Protein AF-A0A9W6ZQ85-F1 (afdb_monomer_lite)

Foldseek 3Di:
DDPPDPPPDDVQVVCVVVVNPDLVSVVVCVVVVPVVDDDDPVVVVCSVCVVVLPDWDFPVVLVVVQVVVQVVVCVVVVQKDKDWDDVVVVPDRTGRDTDIDIDGPDDDD

Sequence (109 aa):
MTILTRDLLDRSIVFVNMGFNTVDKIRQAVDRRDPNIALTAQQEIGLQLYDDLLTPCPRSEITSIADRVRKTVQRIYPSTVLDIMGSYRRGAVSGHDVGEALRGRSGEQ

InterPro domains:
  IPR022312 DNA polymerase family X [PTHR11276] (15-98)
  IPR028207 DNA polymerase beta, palm domain [PF14792] (58-98)
  IPR043519 Nucleotidyltran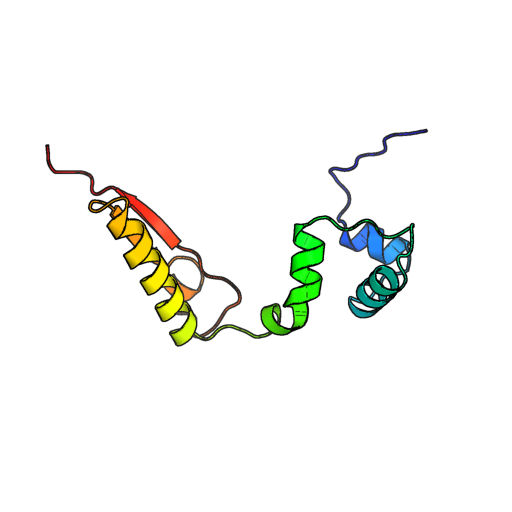sferase superfamily [G3DSA:3.30.460.10] (56-102)
  IPR043519 Nucleotidyltransferase superfamily [SSF81301] (57-98)

Secondary structure (DSSP, 8-state):
-----TTSS-HHHHHHHTT--SHHHHHHHHHTT-TT----HHHHHHHHTHHHHHSPEEHHHHHHHHHHHHHHHHHH-TTEEEEE-HHHHTT-SEES---EEEEE-----

Organism: NCBI:txid1714386

pLDDT: mean 85.99, std 14.98, range [32.16, 96.62]

Structure (mmCIF, N/CA/C/O backbone):
data_AF-A0A9W6ZQ85-F1
#
_entry.id   AF-A0A9W6ZQ85-F1
#
loop_
_atom_site.group_PDB
_atom_site.id
_atom_site.type_symbol
_atom_site.label_atom_id
_atom_site.label_alt_id
_atom_site.label_comp_id
_atom_site.label_asym_id
_atom_site.label_entity_id
_atom_site.label_seq_id
_atom_site.pdbx_PDB_ins_code
_atom_site.Cartn_x
_atom_site.Cartn_y
_atom_site.Cartn_z
_atom_site.occupancy
_atom_site.B_iso_or_equiv
_atom_site.auth_seq_id
_atom_site.auth_comp_id
_atom_site.auth_asym_id
_atom_site.auth_atom_id
_atom_site.pdbx_PDB_model_num
ATOM 1 N N . MET A 1 1 ? 26.323 22.025 -12.820 1.00 42.19 1 MET A N 1
ATOM 2 C CA . MET A 1 1 ? 25.860 21.546 -11.502 1.00 42.19 1 MET A CA 1
ATOM 3 C C . MET A 1 1 ? 24.717 22.447 -11.081 1.00 42.19 1 MET A C 1
ATOM 5 O O . MET A 1 1 ? 24.954 23.493 -10.497 1.00 42.19 1 MET A O 1
ATOM 9 N N . THR A 1 2 ? 23.499 22.097 -11.492 1.00 32.16 2 THR A N 1
ATOM 10 C CA . THR A 1 2 ? 22.311 22.924 -11.259 1.00 32.16 2 THR A CA 1
ATOM 11 C C . THR A 1 2 ? 21.275 22.039 -10.599 1.00 32.16 2 THR A C 1
ATOM 13 O O . THR A 1 2 ? 20.794 21.075 -11.189 1.00 32.16 2 THR A O 1
ATOM 16 N N . ILE A 1 3 ? 21.002 22.352 -9.339 1.00 43.66 3 ILE A N 1
ATOM 17 C CA . ILE A 1 3 ? 19.926 21.796 -8.532 1.00 43.66 3 ILE A CA 1
ATOM 18 C C . ILE A 1 3 ? 18.625 22.340 -9.141 1.00 43.66 3 ILE A C 1
ATOM 20 O O . ILE A 1 3 ? 18.099 23.357 -8.705 1.00 43.66 3 ILE A O 1
ATOM 24 N N . LEU A 1 4 ? 18.155 21.728 -10.229 1.00 39.69 4 LEU A N 1
ATOM 25 C CA . LEU A 1 4 ? 16.839 22.008 -10.796 1.00 39.69 4 LEU A CA 1
ATOM 26 C C . LEU A 1 4 ? 15.832 21.109 -10.076 1.00 39.69 4 LEU A C 1
ATOM 28 O O . LEU A 1 4 ? 15.685 19.932 -10.387 1.00 39.69 4 LEU A O 1
ATOM 32 N N . THR A 1 5 ? 15.230 21.686 -9.034 1.00 43.34 5 THR A N 1
ATOM 33 C CA . THR A 1 5 ? 13.890 21.376 -8.508 1.00 43.34 5 THR A CA 1
ATOM 34 C C . THR A 1 5 ? 13.531 19.888 -8.425 1.00 43.34 5 THR A C 1
ATOM 36 O O . THR A 1 5 ? 12.810 19.355 -9.268 1.00 43.34 5 THR A O 1
ATOM 39 N N . ARG A 1 6 ? 13.969 19.230 -7.345 1.00 47.50 6 ARG A N 1
ATOM 40 C CA . ARG A 1 6 ? 13.497 17.888 -6.957 1.00 47.50 6 ARG A CA 1
ATOM 41 C C . ARG A 1 6 ? 12.011 17.835 -6.554 1.00 47.50 6 ARG A C 1
ATOM 43 O O . ARG A 1 6 ? 11.479 16.737 -6.472 1.00 47.50 6 ARG A O 1
ATOM 50 N N . ASP A 1 7 ? 11.343 18.978 -6.385 1.00 54.53 7 ASP A N 1
ATOM 51 C CA . ASP A 1 7 ? 10.017 19.051 -5.747 1.00 54.53 7 ASP A CA 1
ATOM 52 C C . ASP A 1 7 ? 8.829 19.340 -6.686 1.00 54.53 7 ASP A C 1
ATOM 54 O O . ASP A 1 7 ? 7.707 19.473 -6.209 1.00 54.53 7 ASP A O 1
ATOM 58 N N . LEU A 1 8 ? 9.022 19.435 -8.009 1.00 49.22 8 LEU A N 1
ATOM 59 C CA . LEU A 1 8 ? 7.935 19.830 -8.932 1.00 49.22 8 LEU A CA 1
ATOM 60 C C . LEU A 1 8 ? 7.766 18.967 -10.186 1.00 49.22 8 LEU A C 1
ATOM 62 O O . LEU A 1 8 ? 6.823 19.186 -10.944 1.00 49.22 8 LEU A O 1
ATOM 66 N N . LEU A 1 9 ? 8.635 17.985 -10.420 1.00 56.91 9 LEU A N 1
ATOM 67 C CA . LEU A 1 9 ? 8.458 17.054 -11.531 1.00 56.91 9 LEU A CA 1
ATOM 68 C C . LEU A 1 9 ? 7.794 15.784 -11.020 1.00 56.91 9 LEU A C 1
ATOM 70 O O . LEU A 1 9 ? 8.329 15.102 -10.146 1.00 56.91 9 LEU A O 1
ATOM 74 N N . ASP A 1 10 ? 6.642 15.462 -11.603 1.00 80.38 10 ASP A N 1
ATOM 75 C CA . ASP A 1 10 ? 6.040 14.145 -11.465 1.00 80.38 10 ASP A CA 1
ATOM 76 C C . ASP A 1 10 ? 7.107 13.086 -11.791 1.00 80.38 10 ASP A C 1
ATOM 78 O O . ASP A 1 10 ? 7.696 13.065 -12.877 1.00 80.38 10 ASP A O 1
ATOM 82 N N . ARG A 1 11 ? 7.391 12.217 -10.816 1.00 85.31 11 ARG A N 1
ATOM 83 C CA . ARG A 1 11 ? 8.385 11.145 -10.947 1.00 85.31 11 ARG A CA 1
ATOM 84 C C . ARG A 1 11 ? 8.056 10.218 -12.114 1.00 85.31 11 ARG A C 1
ATOM 86 O O . ARG A 1 11 ? 8.982 9.662 -12.699 1.00 85.31 11 ARG A O 1
ATOM 93 N N . SER A 1 12 ? 6.780 10.104 -12.487 1.00 85.00 12 SER A N 1
ATOM 94 C CA . SER A 1 12 ? 6.357 9.370 -13.677 1.00 85.00 12 SER A CA 1
ATOM 95 C C . SER A 1 12 ? 6.969 9.963 -14.956 1.00 85.00 12 SER A C 1
ATOM 97 O O . SER A 1 12 ? 7.522 9.223 -15.767 1.00 85.00 12 SER A O 1
ATOM 99 N N . ILE A 1 13 ? 6.996 11.296 -15.095 1.00 90.12 13 ILE A N 1
ATOM 100 C CA . ILE A 1 13 ? 7.575 12.002 -16.249 1.00 90.12 13 ILE A CA 1
ATOM 101 C C . ILE A 1 13 ? 9.084 11.777 -16.309 1.00 90.12 13 ILE A C 1
ATOM 103 O O . ILE A 1 13 ? 9.635 11.540 -17.383 1.00 90.12 13 ILE A O 1
ATOM 107 N N . VAL A 1 14 ? 9.760 11.812 -15.157 1.00 88.88 14 VAL A N 1
ATOM 108 C CA . VAL A 1 14 ? 11.200 11.529 -15.081 1.00 88.88 14 VAL A CA 1
ATOM 109 C C . VAL A 1 14 ? 11.492 10.116 -15.588 1.00 88.88 14 VAL A C 1
ATOM 111 O O . VAL A 1 14 ? 12.348 9.948 -16.452 1.00 88.88 14 VAL A O 1
ATOM 114 N N . PHE A 1 15 ? 10.750 9.110 -15.117 1.00 91.44 15 PHE A N 1
ATOM 115 C CA . PHE A 1 15 ? 10.917 7.729 -15.572 1.00 91.44 15 PHE A CA 1
ATOM 116 C C . PHE A 1 15 ? 10.634 7.562 -17.066 1.00 91.44 15 PHE A C 1
ATOM 118 O O . PHE A 1 15 ? 11.436 6.948 -17.771 1.00 91.44 15 PHE A O 1
ATOM 125 N N . VAL A 1 16 ? 9.560 8.168 -17.572 1.00 92.62 16 VAL A N 1
ATOM 126 C CA . VAL A 1 16 ? 9.223 8.126 -18.999 1.00 92.62 16 VAL A CA 1
ATOM 127 C C . VAL A 1 16 ? 10.330 8.757 -19.848 1.00 92.62 16 VAL A C 1
ATOM 129 O O . VAL A 1 16 ? 10.755 8.144 -20.827 1.00 92.62 16 VAL A O 1
ATOM 132 N N . ASN A 1 17 ? 10.863 9.915 -19.449 1.00 91.69 17 ASN A N 1
ATOM 133 C CA . ASN A 1 17 ? 11.962 10.585 -20.155 1.00 91.69 17 ASN A CA 1
ATOM 134 C C . ASN A 1 17 ? 13.270 9.777 -20.140 1.00 91.69 17 ASN A C 1
ATOM 136 O O . ASN A 1 17 ? 14.089 9.917 -21.043 1.00 91.69 17 ASN A O 1
ATOM 140 N N . MET A 1 18 ? 13.458 8.911 -19.142 1.00 91.06 18 MET A N 1
ATOM 141 C CA . MET A 1 18 ? 14.578 7.967 -19.063 1.00 91.06 18 MET A CA 1
ATOM 142 C C . MET A 1 18 ? 14.327 6.662 -19.842 1.00 91.06 18 MET A C 1
ATOM 144 O O . MET A 1 18 ? 15.193 5.793 -19.880 1.00 91.06 18 MET A O 1
ATOM 148 N N . GLY A 1 19 ? 13.157 6.506 -20.474 1.00 92.94 19 GLY A N 1
ATOM 149 C CA . GLY A 1 19 ? 12.781 5.324 -21.256 1.00 92.94 19 GLY A CA 1
ATOM 150 C C . GLY A 1 19 ? 12.043 4.232 -20.469 1.00 92.94 19 GLY A C 1
ATOM 151 O O . GLY A 1 19 ? 11.654 3.207 -21.049 1.00 92.94 19 GLY A O 1
ATOM 152 N N . PHE A 1 20 ? 11.788 4.451 -19.176 1.00 93.75 20 PHE A N 1
ATOM 153 C CA . PHE A 1 20 ? 11.019 3.563 -18.303 1.00 93.75 20 PHE A CA 1
ATOM 154 C C . PHE A 1 20 ? 9.519 3.861 -18.421 1.00 93.75 20 PHE A C 1
ATOM 156 O O . PHE A 1 20 ? 8.908 4.487 -17.561 1.00 93.75 20 PHE A O 1
ATOM 163 N N . ASN A 1 21 ? 8.918 3.419 -19.524 1.00 93.69 21 ASN A N 1
ATOM 164 C CA . ASN A 1 21 ? 7.501 3.651 -19.831 1.00 93.69 21 ASN A CA 1
ATOM 165 C C . ASN A 1 21 ? 6.563 2.495 -19.432 1.00 93.69 21 ASN A C 1
ATOM 167 O O . ASN A 1 21 ? 5.394 2.499 -19.804 1.00 93.69 21 ASN A O 1
ATOM 171 N N . THR A 1 22 ? 7.066 1.505 -18.693 1.00 94.81 22 THR A N 1
ATOM 172 C CA . THR A 1 22 ? 6.283 0.405 -18.110 1.00 94.81 22 THR A CA 1
ATOM 173 C C . THR A 1 22 ? 6.854 0.037 -16.743 1.00 94.81 22 THR A C 1
ATOM 175 O O . THR A 1 22 ? 8.051 0.217 -16.496 1.00 94.81 22 THR A O 1
ATOM 178 N N . VAL A 1 23 ? 6.015 -0.517 -15.862 1.00 94.81 23 VAL A N 1
ATOM 179 C CA . VAL A 1 23 ? 6.455 -1.028 -14.552 1.00 94.81 23 VAL A CA 1
ATOM 180 C C . VAL A 1 23 ? 7.448 -2.181 -14.721 1.00 94.81 23 VAL A C 1
ATOM 182 O O . VAL A 1 23 ? 8.434 -2.246 -13.994 1.00 94.81 23 VAL A O 1
ATOM 185 N N . ASP A 1 24 ? 7.286 -3.024 -15.742 1.00 96.38 24 ASP A N 1
ATOM 186 C CA . ASP A 1 24 ? 8.224 -4.121 -16.008 1.00 96.38 24 ASP A CA 1
ATOM 187 C C . ASP A 1 24 ? 9.617 -3.636 -16.409 1.00 96.38 24 ASP A C 1
ATOM 189 O O . ASP A 1 24 ? 10.614 -4.232 -16.008 1.00 96.38 24 ASP A O 1
ATOM 193 N N . LYS A 1 25 ? 9.727 -2.526 -17.149 1.00 96.12 25 LYS A N 1
ATOM 194 C CA . LYS A 1 25 ? 11.038 -1.918 -17.424 1.00 96.12 25 LYS A CA 1
ATOM 195 C C . LYS A 1 25 ? 11.704 -1.400 -16.152 1.00 96.12 25 LYS A C 1
ATOM 197 O O . LYS A 1 25 ? 12.919 -1.510 -16.029 1.00 96.12 25 LYS A O 1
ATOM 202 N N . ILE A 1 26 ? 10.919 -0.870 -15.213 1.00 95.81 26 ILE A N 1
ATOM 203 C CA . ILE A 1 26 ? 11.410 -0.463 -13.890 1.00 95.81 26 ILE A CA 1
ATOM 204 C C . ILE A 1 26 ? 11.895 -1.695 -13.113 1.00 95.81 26 ILE A C 1
ATOM 206 O O . ILE A 1 26 ? 13.022 -1.679 -12.627 1.00 95.81 26 ILE A O 1
ATOM 210 N N . ARG A 1 27 ? 11.108 -2.783 -13.067 1.00 96.19 27 ARG A N 1
ATOM 211 C CA . ARG A 1 27 ? 11.502 -4.066 -12.446 1.00 96.19 27 ARG A CA 1
ATOM 212 C C . ARG A 1 27 ? 12.818 -4.588 -13.018 1.00 96.19 27 ARG A C 1
ATOM 214 O O . ARG A 1 27 ? 13.771 -4.782 -12.276 1.00 96.19 27 ARG A O 1
ATOM 221 N N . GLN A 1 28 ? 12.916 -4.690 -14.343 1.00 96.62 28 GLN A N 1
ATOM 222 C CA . GLN A 1 28 ? 14.127 -5.160 -15.022 1.00 96.62 28 GLN A CA 1
ATOM 223 C C . GLN A 1 28 ? 15.351 -4.281 -14.733 1.00 96.62 28 GLN A C 1
ATOM 225 O O . GLN A 1 28 ? 16.461 -4.798 -14.612 1.00 96.62 28 GLN A O 1
ATOM 230 N N . ALA A 1 29 ? 15.179 -2.959 -14.646 1.00 95.62 29 ALA A N 1
ATOM 231 C CA . ALA A 1 29 ? 16.264 -2.040 -14.313 1.00 95.62 29 ALA A CA 1
ATOM 232 C C . ALA A 1 29 ? 16.739 -2.221 -12.865 1.00 95.62 29 ALA A C 1
ATOM 234 O O . ALA A 1 29 ? 17.944 -2.270 -12.618 1.00 95.62 29 ALA A O 1
ATOM 235 N N . VAL A 1 30 ? 15.803 -2.386 -11.924 1.00 95.62 30 VAL A N 1
ATOM 236 C CA . VAL A 1 30 ? 16.102 -2.694 -10.517 1.00 95.62 30 VAL A CA 1
ATOM 237 C C . VAL A 1 30 ? 16.823 -4.040 -10.396 1.00 95.62 30 VAL A C 1
ATOM 239 O O . VAL A 1 30 ? 17.875 -4.102 -9.760 1.00 95.62 30 VAL A O 1
ATOM 242 N N . ASP A 1 31 ? 16.339 -5.086 -11.072 1.00 95.44 31 ASP A N 1
ATOM 243 C CA . ASP A 1 31 ? 16.946 -6.426 -11.064 1.00 95.44 31 ASP A CA 1
ATOM 244 C C . ASP A 1 31 ? 18.391 -6.407 -11.583 1.00 95.44 31 ASP A C 1
ATOM 246 O O . ASP A 1 31 ? 19.275 -7.083 -11.054 1.00 95.44 31 ASP A O 1
ATOM 250 N N . ARG A 1 32 ? 18.653 -5.585 -12.606 1.00 96.38 32 ARG A N 1
ATOM 251 C CA . ARG A 1 32 ? 19.987 -5.382 -13.191 1.00 96.38 32 ARG A CA 1
ATOM 252 C C . ARG A 1 32 ? 20.864 -4.412 -12.400 1.00 96.38 32 ARG A C 1
ATOM 254 O O . ARG A 1 32 ? 22.018 -4.225 -12.778 1.00 96.38 32 ARG A O 1
ATOM 261 N N . ARG A 1 33 ? 20.343 -3.809 -11.325 1.00 94.25 33 ARG A N 1
ATOM 262 C CA . ARG A 1 33 ? 21.006 -2.753 -10.542 1.00 94.25 33 ARG A CA 1
ATOM 263 C C . ARG A 1 33 ? 21.471 -1.585 -11.417 1.00 94.25 33 ARG A C 1
ATOM 265 O O . ARG A 1 33 ? 22.596 -1.109 -11.274 1.00 94.25 33 ARG A O 1
ATOM 272 N N . ASP A 1 34 ? 20.615 -1.149 -12.341 1.00 94.00 34 ASP A N 1
ATOM 273 C CA . ASP A 1 34 ? 20.895 -0.008 -13.213 1.00 94.00 34 ASP A CA 1
ATOM 274 C C . ASP A 1 34 ? 21.175 1.248 -12.359 1.00 94.00 34 ASP A C 1
ATOM 276 O O . ASP A 1 34 ? 20.306 1.671 -11.595 1.00 94.00 34 ASP A O 1
ATOM 280 N N . PRO A 1 35 ? 22.359 1.878 -12.461 1.00 91.06 35 PRO A N 1
ATOM 281 C CA . PRO A 1 35 ? 22.693 3.046 -11.647 1.00 91.06 35 PRO A CA 1
ATOM 282 C C . PRO A 1 35 ? 21.840 4.279 -11.977 1.00 91.06 35 PRO A C 1
ATOM 284 O O . PRO A 1 35 ? 21.830 5.240 -11.208 1.00 91.06 35 PRO A O 1
ATOM 287 N N . ASN A 1 36 ? 21.136 4.280 -13.113 1.00 87.31 36 ASN A N 1
ATOM 288 C CA . ASN A 1 36 ? 20.276 5.386 -13.512 1.00 87.31 36 ASN A CA 1
ATOM 289 C C . ASN A 1 36 ? 18.928 5.369 -12.784 1.00 87.31 36 ASN A C 1
ATOM 291 O O . ASN A 1 36 ? 18.266 6.405 -12.723 1.00 87.31 36 ASN A O 1
ATOM 295 N N . ILE A 1 37 ? 18.505 4.232 -12.217 1.00 90.25 37 ILE A N 1
ATOM 296 C CA . ILE A 1 37 ? 17.243 4.157 -11.485 1.00 90.25 37 ILE A CA 1
ATOM 297 C C . ILE A 1 37 ? 17.471 4.325 -9.983 1.00 90.25 37 ILE A C 1
ATOM 299 O O . ILE A 1 37 ? 18.143 3.540 -9.325 1.00 90.25 37 ILE A O 1
ATOM 303 N N . ALA A 1 38 ? 16.872 5.375 -9.429 1.00 89.75 38 ALA A N 1
ATOM 304 C CA . ALA A 1 38 ? 16.827 5.606 -7.994 1.00 89.75 38 ALA A CA 1
ATOM 305 C C . ALA A 1 38 ? 15.364 5.618 -7.565 1.00 89.75 38 ALA A C 1
ATOM 307 O O . ALA A 1 38 ? 14.639 6.557 -7.907 1.00 89.75 38 ALA A O 1
ATOM 308 N N . LEU A 1 39 ? 14.932 4.584 -6.844 1.00 92.31 39 LEU A N 1
ATOM 309 C CA . LEU A 1 39 ? 13.600 4.492 -6.250 1.00 92.31 39 LEU A CA 1
ATOM 310 C C . LEU A 1 39 ? 13.629 5.009 -4.807 1.00 92.31 39 LEU A C 1
ATOM 312 O O . LEU A 1 39 ? 14.658 4.966 -4.138 1.00 92.31 39 LEU A O 1
ATOM 316 N N . THR A 1 40 ? 12.505 5.537 -4.326 1.00 93.25 40 THR A N 1
ATOM 317 C CA . THR A 1 40 ? 12.317 5.740 -2.882 1.00 93.25 40 THR A CA 1
ATOM 318 C C . THR A 1 40 ? 11.909 4.421 -2.227 1.00 93.25 40 THR A C 1
ATOM 320 O O . THR A 1 40 ? 11.367 3.545 -2.898 1.00 93.25 40 THR A O 1
ATOM 323 N N . ALA A 1 41 ? 12.059 4.308 -0.906 1.00 94.31 41 ALA A N 1
ATOM 324 C CA . ALA A 1 41 ? 11.623 3.121 -0.166 1.00 94.31 41 ALA A CA 1
ATOM 325 C C . ALA A 1 41 ? 10.136 2.775 -0.409 1.00 94.31 41 ALA A C 1
ATOM 327 O O . ALA A 1 41 ? 9.773 1.610 -0.539 1.00 94.31 41 ALA A O 1
ATOM 328 N N . GLN A 1 42 ? 9.260 3.782 -0.535 1.00 94.25 42 GLN A N 1
ATOM 329 C CA . GLN A 1 42 ? 7.847 3.551 -0.861 1.00 94.25 42 GLN A CA 1
ATOM 330 C C . GLN A 1 42 ? 7.654 3.007 -2.283 1.00 94.25 42 GLN A C 1
ATOM 332 O O . GLN A 1 42 ? 6.792 2.161 -2.498 1.00 94.25 42 GLN A O 1
ATOM 337 N N . GLN A 1 43 ? 8.443 3.481 -3.254 1.00 93.94 43 GLN A N 1
ATOM 338 C CA . GLN A 1 43 ? 8.393 2.987 -4.633 1.00 93.94 43 GLN A CA 1
ATOM 339 C C . GLN A 1 43 ? 8.911 1.547 -4.726 1.00 93.94 43 GLN A C 1
ATOM 341 O O . GLN A 1 43 ? 8.352 0.760 -5.481 1.00 93.94 43 GLN A O 1
ATOM 346 N N . GLU A 1 44 ? 9.928 1.187 -3.940 1.00 95.44 44 GLU A N 1
ATOM 347 C CA . GLU A 1 44 ? 10.427 -0.190 -3.843 1.00 95.44 44 GLU A CA 1
ATOM 348 C C . GLU A 1 44 ? 9.356 -1.139 -3.298 1.00 95.44 44 GLU A C 1
ATOM 350 O O . GLU A 1 44 ? 9.076 -2.163 -3.919 1.00 95.44 44 GLU A O 1
ATOM 355 N N . ILE A 1 45 ? 8.696 -0.775 -2.191 1.00 96.50 45 ILE A N 1
ATOM 356 C CA . ILE A 1 45 ? 7.582 -1.562 -1.636 1.00 96.50 45 ILE A CA 1
ATOM 357 C C . ILE A 1 45 ? 6.436 -1.655 -2.649 1.00 96.50 45 ILE A C 1
ATOM 359 O O . ILE A 1 45 ? 5.900 -2.737 -2.882 1.00 96.50 45 ILE A O 1
ATOM 363 N N . GLY A 1 46 ? 6.084 -0.537 -3.290 1.00 94.81 46 GLY A N 1
ATOM 364 C CA . GLY A 1 46 ? 5.047 -0.505 -4.319 1.00 94.81 46 GLY A CA 1
ATOM 365 C C . GLY A 1 46 ? 5.360 -1.408 -5.513 1.00 94.81 46 GLY A C 1
ATOM 366 O O . GLY A 1 46 ? 4.448 -2.013 -6.060 1.00 94.81 46 GLY A O 1
ATOM 367 N N . LEU A 1 47 ? 6.634 -1.545 -5.893 1.00 96.12 47 LEU A N 1
ATOM 368 C CA . LEU A 1 47 ? 7.074 -2.437 -6.968 1.00 96.12 47 LEU A CA 1
ATOM 369 C C . LEU A 1 47 ? 7.001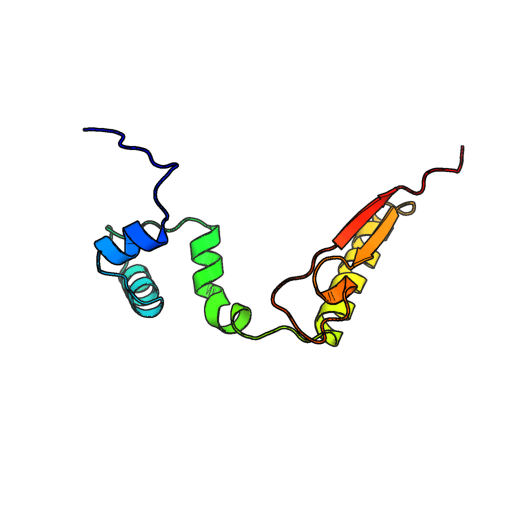 -3.915 -6.562 1.00 96.12 47 LEU A C 1
ATOM 371 O O . LEU A 1 47 ? 6.596 -4.755 -7.368 1.00 96.12 47 LEU A O 1
ATOM 375 N N . GLN A 1 48 ? 7.386 -4.214 -5.316 1.00 95.75 48 GLN A N 1
ATOM 376 C CA . GLN A 1 48 ? 7.339 -5.558 -4.735 1.00 95.75 48 GLN A CA 1
ATOM 377 C C . GLN A 1 48 ? 5.903 -6.071 -4.599 1.00 95.75 48 GLN A C 1
ATOM 379 O O . GLN A 1 48 ? 5.645 -7.234 -4.885 1.00 95.75 48 GLN A O 1
ATOM 384 N N . LEU A 1 49 ? 4.974 -5.201 -4.198 1.00 95.88 49 LEU A N 1
ATOM 385 C CA . LEU A 1 49 ? 3.564 -5.537 -3.966 1.00 95.88 49 LEU A CA 1
ATOM 386 C C . LEU A 1 49 ? 2.649 -5.138 -5.130 1.00 95.88 49 LEU A C 1
ATOM 388 O O . LEU A 1 49 ? 1.433 -5.126 -4.974 1.00 95.88 49 LEU A O 1
ATOM 392 N N . TYR A 1 50 ? 3.209 -4.770 -6.284 1.00 95.56 50 TYR A N 1
ATOM 393 C CA . TYR A 1 50 ? 2.456 -4.142 -7.372 1.00 95.56 50 TYR A CA 1
ATOM 394 C C . TYR A 1 50 ? 1.243 -4.969 -7.819 1.00 95.56 50 TYR A C 1
ATOM 396 O O . TYR A 1 50 ? 0.148 -4.425 -7.931 1.00 95.56 50 TYR A O 1
ATOM 404 N N . ASP A 1 51 ? 1.420 -6.275 -8.024 1.00 94.75 51 ASP A N 1
ATOM 405 C CA . ASP A 1 51 ? 0.353 -7.147 -8.530 1.00 94.75 51 ASP A CA 1
ATOM 406 C C . ASP A 1 51 ? -0.778 -7.326 -7.497 1.00 94.75 51 ASP A C 1
ATOM 408 O O . ASP A 1 51 ? -1.961 -7.309 -7.849 1.00 94.75 51 ASP A O 1
ATOM 412 N N . ASP A 1 52 ? -0.431 -7.387 -6.209 1.00 93.12 52 ASP A N 1
ATOM 413 C CA . ASP A 1 52 ? -1.409 -7.434 -5.118 1.00 93.12 52 ASP A CA 1
ATOM 414 C C . ASP A 1 52 ? -2.156 -6.097 -4.990 1.00 93.12 52 ASP A C 1
ATOM 416 O O . ASP A 1 52 ? -3.378 -6.076 -4.868 1.00 93.12 52 ASP A O 1
ATOM 420 N N . LEU A 1 53 ? -1.447 -4.965 -5.091 1.00 92.38 53 LEU A N 1
ATOM 421 C CA . LEU A 1 53 ? -2.030 -3.618 -5.009 1.00 92.38 53 LEU A CA 1
ATOM 422 C C . LEU A 1 53 ? -2.951 -3.285 -6.196 1.00 92.38 53 LEU A C 1
ATOM 424 O O . LEU A 1 53 ? -3.870 -2.468 -6.062 1.00 92.38 53 LEU A O 1
ATOM 428 N N . LEU A 1 54 ? -2.727 -3.912 -7.355 1.00 93.25 54 LEU A N 1
ATOM 429 C CA . LEU A 1 54 ? -3.630 -3.824 -8.503 1.00 93.25 54 LEU A CA 1
ATOM 430 C C . LEU A 1 54 ? -4.954 -4.553 -8.263 1.00 93.25 54 LEU A C 1
ATOM 432 O O . LEU A 1 54 ? -5.970 -4.169 -8.848 1.00 93.25 54 LEU A O 1
ATOM 436 N N . THR A 1 55 ? -4.959 -5.583 -7.418 1.00 92.88 55 THR A N 1
ATOM 437 C CA . THR A 1 55 ? -6.154 -6.373 -7.131 1.00 92.88 55 THR A CA 1
ATOM 438 C C . THR A 1 55 ? -7.077 -5.584 -6.197 1.00 92.88 55 THR A C 1
ATOM 440 O O . THR A 1 55 ? -6.686 -5.264 -5.074 1.00 92.88 55 THR A O 1
ATOM 443 N N . PRO A 1 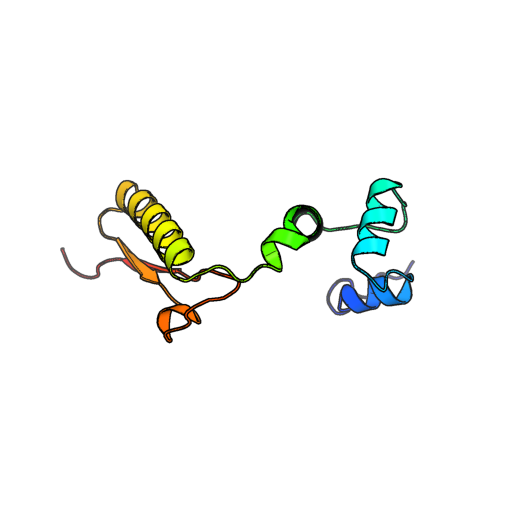56 ? -8.318 -5.250 -6.609 1.00 90.31 56 PRO A N 1
ATOM 444 C CA . PRO A 1 56 ? -9.246 -4.552 -5.732 1.00 90.31 56 PRO A CA 1
ATOM 445 C C . PRO A 1 56 ? -9.564 -5.412 -4.513 1.00 90.3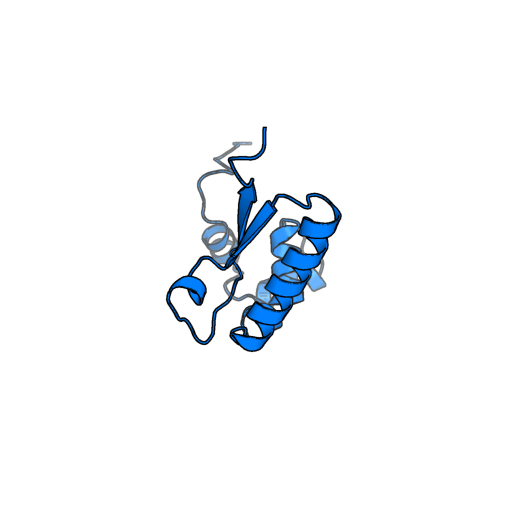1 56 PRO A C 1
ATOM 447 O O . PRO A 1 56 ? -10.013 -6.553 -4.631 1.00 90.31 56 PRO A O 1
ATOM 450 N N . CYS A 1 57 ? -9.386 -4.838 -3.336 1.00 89.19 57 CYS A N 1
ATOM 451 C CA . CYS A 1 57 ? -9.657 -5.513 -2.090 1.00 89.19 57 CYS A CA 1
ATOM 452 C C . CYS A 1 57 ? -11.178 -5.567 -1.844 1.00 89.19 57 CYS A C 1
ATOM 454 O O . CYS A 1 57 ? -11.864 -4.553 -2.018 1.00 89.19 57 CYS A O 1
ATOM 456 N N . PRO A 1 58 ? -11.760 -6.723 -1.484 1.00 92.31 58 PRO A N 1
ATOM 457 C CA . PRO A 1 58 ? -13.186 -6.831 -1.204 1.00 92.31 58 PRO A CA 1
ATOM 458 C C . PRO A 1 58 ? -13.542 -6.256 0.173 1.00 92.31 58 PRO A C 1
ATOM 460 O O . PRO A 1 58 ? -12.765 -6.297 1.128 1.00 92.31 58 PRO A O 1
ATOM 463 N N . ARG A 1 59 ? -14.791 -5.799 0.330 1.00 90.50 59 ARG A N 1
ATOM 464 C CA . ARG A 1 59 ? -15.294 -5.240 1.600 1.00 90.50 59 ARG A CA 1
ATOM 465 C C . ARG A 1 59 ? -15.127 -6.174 2.804 1.00 90.50 59 ARG A C 1
ATOM 467 O O . ARG A 1 59 ? -14.932 -5.690 3.919 1.00 90.50 59 ARG A O 1
ATOM 474 N N . SER A 1 60 ? -15.210 -7.489 2.606 1.00 92.62 60 SER A N 1
ATOM 475 C CA . SER A 1 60 ? -14.996 -8.483 3.667 1.00 92.62 60 SER A CA 1
ATOM 476 C C . SER A 1 60 ? -13.579 -8.423 4.235 1.00 92.62 60 SER A C 1
ATOM 478 O O . SER A 1 60 ? -13.400 -8.453 5.452 1.00 92.62 60 SER A O 1
ATOM 480 N N . GLU A 1 61 ? -12.580 -8.289 3.367 1.00 91.00 61 GLU A N 1
ATOM 481 C CA . GLU A 1 61 ? -11.182 -8.177 3.768 1.00 91.00 61 GLU A CA 1
ATOM 482 C C . GLU A 1 61 ? -10.927 -6.844 4.473 1.00 91.00 61 GLU A C 1
ATOM 484 O O . GLU A 1 61 ? -10.357 -6.827 5.564 1.00 91.00 61 GLU A O 1
ATOM 489 N N . ILE A 1 62 ? -11.480 -5.746 3.949 1.00 90.25 62 ILE A N 1
ATOM 490 C CA . ILE A 1 62 ? -11.379 -4.427 4.591 1.00 90.25 62 ILE A CA 1
ATOM 491 C C . ILE A 1 62 ? -12.006 -4.411 5.977 1.00 90.25 62 ILE A C 1
ATOM 493 O O . ILE A 1 62 ? -11.432 -3.856 6.912 1.00 90.25 62 ILE A O 1
ATOM 497 N N . THR A 1 63 ? -13.163 -5.049 6.135 1.00 89.25 63 THR A N 1
ATOM 498 C CA . THR A 1 63 ? -13.816 -5.158 7.443 1.00 89.25 63 THR A CA 1
ATOM 499 C C . THR A 1 63 ? -12.929 -5.930 8.424 1.00 89.25 63 THR A C 1
ATOM 501 O O . THR A 1 63 ? -12.752 -5.495 9.559 1.00 89.25 63 THR A O 1
ATOM 504 N N . SER A 1 64 ? -12.296 -7.018 7.973 1.00 93.00 64 SER A N 1
ATOM 505 C CA . SER A 1 64 ? -11.353 -7.798 8.785 1.00 93.00 64 SER A CA 1
ATOM 506 C C . SER A 1 64 ? -10.120 -6.983 9.201 1.00 93.00 64 SER A C 1
ATOM 508 O O . SER A 1 64 ? -9.714 -7.015 10.367 1.00 93.00 64 SER A O 1
ATOM 510 N N . ILE A 1 65 ? -9.544 -6.206 8.278 1.00 92.31 65 ILE A N 1
ATOM 511 C CA . ILE A 1 65 ? -8.410 -5.314 8.556 1.00 92.31 65 ILE A CA 1
ATOM 512 C C . ILE A 1 65 ? -8.814 -4.248 9.581 1.00 92.31 65 ILE A C 1
ATOM 514 O O . ILE A 1 65 ? -8.169 -4.140 10.627 1.00 92.31 65 ILE A O 1
ATOM 518 N N . ALA A 1 66 ? -9.920 -3.539 9.347 1.00 90.12 66 ALA A N 1
ATOM 519 C CA . ALA A 1 66 ? -10.411 -2.496 10.244 1.00 90.12 66 ALA A CA 1
ATOM 520 C C . ALA A 1 66 ? -10.711 -3.035 11.653 1.00 90.12 66 ALA A C 1
ATOM 522 O O . ALA A 1 66 ? -10.418 -2.379 12.655 1.00 90.12 66 ALA A O 1
ATOM 523 N N . ASP A 1 67 ? -11.239 -4.257 11.762 1.00 91.69 67 ASP A N 1
ATOM 524 C CA . ASP A 1 67 ? -11.475 -4.918 13.047 1.00 91.69 67 ASP A CA 1
ATOM 525 C C . ASP A 1 67 ? -10.168 -5.239 13.785 1.00 91.69 67 ASP A C 1
ATOM 527 O O . ASP A 1 67 ? -10.088 -5.070 15.007 1.00 91.69 67 ASP A O 1
ATOM 531 N N . ARG A 1 68 ? -9.124 -5.679 13.069 1.00 94.94 68 ARG A N 1
ATOM 532 C CA . ARG A 1 68 ? -7.792 -5.918 13.653 1.00 94.94 68 ARG A CA 1
ATOM 533 C C . ARG A 1 68 ? -7.158 -4.622 14.148 1.00 94.94 68 ARG A C 1
ATOM 535 O O . ARG A 1 68 ? -6.614 -4.606 15.258 1.00 94.94 68 ARG A O 1
ATOM 542 N N . VAL A 1 69 ? -7.255 -3.546 13.366 1.00 92.94 69 VAL A N 1
ATOM 543 C CA . VAL A 1 69 ? -6.766 -2.218 13.760 1.00 92.94 69 VAL A CA 1
ATOM 544 C C . VAL A 1 69 ? -7.535 -1.734 14.985 1.00 92.94 69 VAL A C 1
ATOM 546 O O . VAL A 1 69 ? -6.914 -1.407 15.994 1.00 92.94 69 VAL A O 1
ATOM 549 N N . ARG A 1 70 ? -8.874 -1.803 14.969 1.00 91.38 70 ARG A N 1
ATOM 550 C CA . ARG A 1 70 ? -9.727 -1.404 16.100 1.00 91.38 70 ARG A CA 1
ATOM 551 C C . ARG A 1 70 ? -9.345 -2.130 17.386 1.00 91.38 70 ARG A C 1
ATOM 553 O O . ARG A 1 70 ? -9.091 -1.472 18.389 1.00 91.38 70 ARG A O 1
ATOM 560 N N . LYS A 1 71 ? -9.245 -3.464 17.355 1.00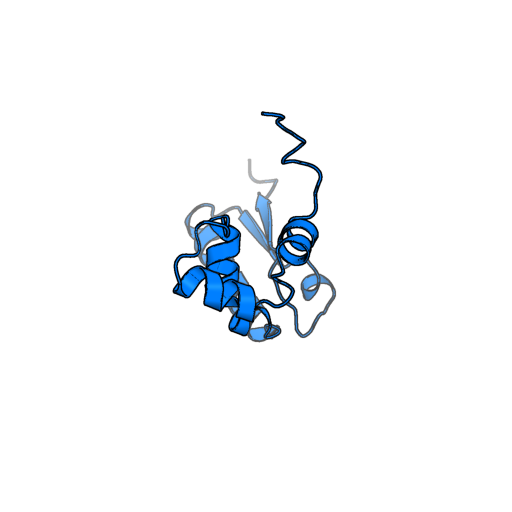 92.88 71 LYS A N 1
ATOM 561 C CA . LYS A 1 71 ? -8.855 -4.274 18.526 1.00 92.88 71 LYS A CA 1
ATOM 562 C C . LYS A 1 71 ? -7.473 -3.890 19.055 1.00 92.88 71 LYS A C 1
ATOM 564 O O . LYS A 1 71 ? -7.268 -3.808 20.264 1.00 92.88 71 LYS A O 1
ATOM 569 N N . THR A 1 72 ? -6.522 -3.644 18.155 1.00 94.50 72 THR A N 1
ATOM 570 C CA . THR A 1 72 ? -5.151 -3.273 18.528 1.00 94.50 72 THR A CA 1
ATOM 571 C C . THR A 1 72 ? -5.104 -1.889 19.162 1.00 94.50 72 THR A C 1
ATOM 573 O O . THR A 1 72 ? -4.486 -1.724 20.211 1.00 94.50 72 THR A O 1
ATOM 576 N N . VAL A 1 73 ? -5.795 -0.917 18.569 1.00 92.44 73 VAL A N 1
ATOM 577 C CA . VAL A 1 73 ? -5.857 0.457 19.070 1.00 92.44 73 VAL A CA 1
ATOM 578 C C . VAL A 1 73 ? -6.595 0.519 20.404 1.00 92.44 73 VAL A C 1
ATOM 580 O O . VAL A 1 73 ? -6.078 1.119 21.337 1.00 92.44 73 VAL A O 1
ATOM 583 N N . GLN A 1 74 ? -7.734 -0.161 20.549 1.00 91.88 74 GLN A N 1
ATOM 584 C CA . GLN A 1 74 ? -8.501 -0.189 21.802 1.00 91.88 74 GLN A CA 1
ATOM 585 C C . GLN A 1 74 ? -7.734 -0.829 22.964 1.00 91.88 74 GLN A C 1
ATOM 587 O O . GLN A 1 74 ? -7.932 -0.445 24.112 1.00 91.88 74 GLN A O 1
ATOM 592 N N . ARG A 1 75 ? -6.819 -1.763 22.684 1.00 93.88 75 ARG A N 1
ATOM 593 C CA . ARG A 1 75 ? -5.927 -2.325 23.708 1.00 93.88 75 ARG A CA 1
ATOM 594 C C . ARG A 1 75 ? -4.941 -1.292 24.265 1.00 93.88 75 ARG A C 1
ATOM 596 O O . ARG A 1 75 ? -4.534 -1.419 25.413 1.00 93.88 75 ARG A O 1
ATOM 603 N N . ILE A 1 76 ? -4.546 -0.305 23.462 1.00 94.19 76 ILE A N 1
ATOM 604 C CA . ILE A 1 76 ? -3.600 0.753 23.853 1.00 94.19 76 ILE A CA 1
ATOM 605 C C . ILE A 1 76 ? -4.358 1.982 24.382 1.00 94.19 76 ILE A C 1
ATOM 607 O O . ILE A 1 76 ? -3.947 2.589 25.366 1.00 94.19 76 ILE A O 1
ATOM 611 N N . TYR A 1 77 ? -5.492 2.314 23.763 1.00 92.56 77 TYR A N 1
ATOM 612 C CA . TYR A 1 77 ? -6.328 3.474 24.066 1.00 92.56 77 TYR A CA 1
ATOM 613 C C . TYR A 1 77 ? -7.808 3.062 24.193 1.00 92.56 77 TYR A C 1
ATOM 615 O O . TYR A 1 77 ? -8.578 3.221 23.238 1.00 92.56 77 TYR A O 1
ATOM 623 N N . PRO A 1 78 ? -8.243 2.555 25.362 1.00 89.38 78 PRO A N 1
ATOM 624 C CA . PRO A 1 78 ? -9.583 1.981 25.544 1.00 89.38 78 PRO A CA 1
ATOM 625 C C . PRO A 1 78 ? -10.739 2.942 25.246 1.00 89.38 78 PRO A C 1
ATOM 627 O O . PRO A 1 78 ? -11.794 2.525 24.776 1.00 89.38 78 PRO A O 1
ATOM 630 N N . SER A 1 79 ? -10.531 4.242 25.464 1.00 90.44 79 SER A N 1
ATOM 631 C CA . SER A 1 79 ? -11.553 5.280 25.275 1.00 90.44 79 SER A CA 1
ATOM 632 C C . SER A 1 79 ? -11.663 5.790 23.832 1.00 90.44 79 SER A C 1
ATOM 634 O O . SER A 1 79 ? -12.306 6.814 23.589 1.00 90.44 79 SER A O 1
ATOM 636 N N . THR A 1 80 ? -11.023 5.123 22.867 1.00 89.38 80 THR A N 1
ATOM 637 C CA . THR A 1 80 ? -11.040 5.537 21.459 1.00 89.38 80 THR A CA 1
ATOM 638 C C . THR A 1 80 ? -12.076 4.788 20.627 1.00 89.38 80 THR A C 1
ATOM 640 O O . THR A 1 80 ? -12.378 3.611 20.838 1.00 89.38 80 THR A O 1
ATOM 643 N N . VAL A 1 81 ? -12.627 5.499 19.646 1.00 87.69 81 VAL A N 1
ATOM 644 C CA . VAL A 1 81 ? -13.537 4.976 18.627 1.00 87.69 81 VAL A CA 1
ATOM 645 C C . VAL A 1 81 ? -12.826 5.034 17.281 1.00 87.69 81 VAL A C 1
ATOM 647 O O . VAL A 1 81 ? -12.236 6.060 16.938 1.00 87.69 81 VAL A O 1
ATOM 650 N N . LEU A 1 82 ? -12.893 3.934 16.531 1.00 89.69 82 LEU A N 1
ATOM 651 C CA . LEU A 1 82 ? -12.318 3.816 15.195 1.00 89.69 82 LEU A CA 1
ATOM 652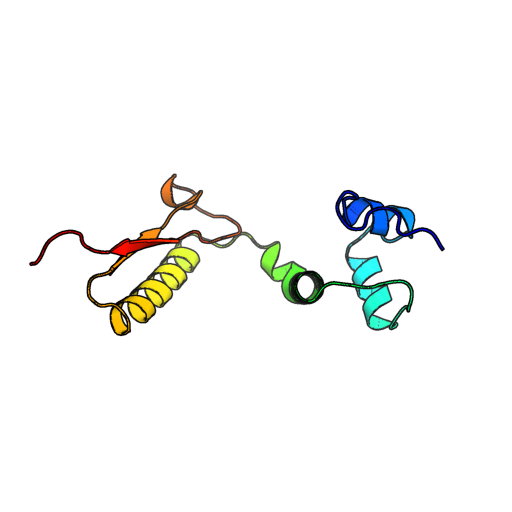 C C . LEU A 1 82 ? -13.427 3.573 14.168 1.00 89.69 82 LEU A C 1
ATOM 654 O O . LEU A 1 82 ? -14.088 2.527 14.205 1.00 89.69 82 LEU A O 1
ATOM 658 N N . ASP A 1 83 ? -13.576 4.517 13.242 1.00 88.81 83 ASP A N 1
ATOM 659 C CA . ASP A 1 83 ? -14.548 4.461 12.151 1.00 88.81 83 ASP A CA 1
ATOM 660 C C . ASP A 1 83 ? -13.868 4.196 10.810 1.00 88.81 83 ASP A C 1
ATOM 662 O O . ASP A 1 83 ? -12.862 4.829 10.489 1.00 88.81 83 ASP A O 1
ATOM 666 N N . ILE A 1 84 ? -14.483 3.342 9.989 1.00 88.00 84 ILE A N 1
ATOM 667 C CA . ILE A 1 84 ? -14.104 3.177 8.583 1.00 88.00 84 ILE A CA 1
ATOM 668 C C . ILE A 1 84 ? -14.538 4.426 7.800 1.00 88.00 84 ILE A C 1
ATOM 670 O O . ILE A 1 84 ? -15.671 4.898 7.916 1.00 88.00 84 ILE A O 1
ATOM 674 N N . MET A 1 85 ? -13.629 4.944 6.982 1.00 90.00 85 MET A N 1
ATOM 675 C CA . MET A 1 85 ? -13.755 6.151 6.169 1.00 90.00 85 MET A CA 1
ATOM 676 C C . MET A 1 85 ? -13.674 5.815 4.669 1.00 90.00 85 MET A C 1
ATOM 678 O O . MET A 1 85 ? -13.963 4.696 4.239 1.00 90.00 85 MET A O 1
ATOM 682 N N . GLY A 1 86 ? -13.369 6.816 3.840 1.00 88.69 86 GLY A N 1
ATOM 683 C CA . GLY A 1 86 ? -13.122 6.622 2.414 1.00 88.69 86 GLY A CA 1
ATOM 684 C C . GLY A 1 86 ? -14.336 6.126 1.623 1.00 88.69 86 GLY A C 1
ATOM 685 O O . GLY A 1 86 ? -15.492 6.432 1.934 1.00 88.69 86 GLY A O 1
ATOM 686 N N . SER A 1 87 ? -14.059 5.394 0.547 1.00 88.62 87 SER A N 1
ATOM 687 C CA . SER A 1 87 ? -15.065 4.791 -0.337 1.00 88.62 87 SER A CA 1
ATOM 688 C C . SER A 1 87 ? -15.935 3.760 0.391 1.00 88.62 87 SER A C 1
ATOM 690 O O . SER A 1 87 ? -17.146 3.708 0.168 1.00 88.62 87 SER A O 1
ATOM 692 N N . TYR A 1 88 ? -15.366 3.006 1.332 1.00 88.06 88 TYR A N 1
ATOM 693 C CA . TYR A 1 88 ? -16.086 1.995 2.108 1.00 88.06 88 TYR A CA 1
ATOM 694 C C . TYR A 1 88 ? -17.158 2.591 3.020 1.00 88.06 88 TYR A C 1
ATOM 696 O O . TYR A 1 88 ? -18.260 2.030 3.103 1.00 88.06 88 TYR A O 1
ATOM 704 N N . ARG A 1 89 ? -16.901 3.772 3.604 1.00 88.88 89 ARG A N 1
ATOM 705 C CA . ARG A 1 89 ? -17.928 4.569 4.298 1.00 88.88 89 ARG A CA 1
ATOM 706 C C . ARG A 1 89 ? -19.091 4.949 3.378 1.00 88.88 89 ARG A C 1
ATOM 708 O O . ARG A 1 89 ? -20.221 5.030 3.841 1.00 88.88 89 ARG A O 1
ATOM 715 N N . ARG A 1 90 ? -18.831 5.162 2.083 1.00 91.81 90 ARG A N 1
ATOM 716 C CA . ARG A 1 90 ? -19.842 5.509 1.065 1.00 91.81 90 ARG A CA 1
ATOM 717 C C . ARG A 1 90 ? -20.509 4.292 0.409 1.00 91.81 90 ARG A C 1
ATOM 719 O O . ARG A 1 90 ? -21.255 4.464 -0.545 1.00 91.81 90 ARG A O 1
ATOM 726 N N . GLY A 1 91 ? -20.255 3.079 0.907 1.00 89.38 91 GLY A N 1
ATOM 727 C CA . GLY A 1 91 ? -20.918 1.863 0.426 1.00 89.38 91 GLY A CA 1
ATOM 728 C C . GLY A 1 91 ? -20.182 1.104 -0.680 1.00 89.38 91 GLY A C 1
ATOM 729 O O . GLY A 1 91 ? -20.771 0.206 -1.271 1.00 89.38 91 GLY A O 1
ATOM 730 N N . ALA A 1 92 ? -18.907 1.407 -0.950 1.00 90.50 92 ALA A N 1
ATOM 731 C CA . ALA A 1 92 ? -18.129 0.628 -1.914 1.00 90.50 92 ALA A CA 1
ATOM 732 C C . ALA A 1 92 ? -18.058 -0.861 -1.520 1.00 90.50 92 ALA A C 1
ATOM 734 O O . ALA A 1 92 ? -17.885 -1.203 -0.342 1.00 90.50 92 ALA A O 1
ATOM 735 N N . VAL A 1 93 ? -18.215 -1.738 -2.514 1.00 90.19 93 VAL A N 1
ATOM 736 C CA . VAL A 1 93 ? -18.103 -3.200 -2.360 1.00 90.19 93 VAL A CA 1
ATOM 737 C C . VAL A 1 93 ? -16.660 -3.690 -2.519 1.00 90.19 93 VAL A C 1
ATOM 739 O O . VAL A 1 93 ? -16.314 -4.747 -1.991 1.00 90.19 93 VAL A O 1
ATOM 742 N N . SER A 1 94 ? -15.818 -2.893 -3.180 1.00 90.56 94 SER A N 1
ATOM 743 C CA . SER A 1 94 ? -14.377 -3.087 -3.336 1.00 90.56 94 SER A CA 1
ATOM 744 C C . SER A 1 94 ? -13.656 -1.745 -3.536 1.00 90.56 94 SER A C 1
ATOM 746 O O . SER A 1 94 ? -14.287 -0.720 -3.811 1.00 90.56 94 SER A O 1
ATOM 748 N N . GLY A 1 95 ? -12.336 -1.743 -3.368 1.00 88.50 95 GLY A N 1
ATOM 749 C CA . GLY A 1 95 ? -11.473 -0.561 -3.435 1.00 88.50 95 GLY A CA 1
ATOM 750 C C . GLY A 1 95 ? -10.005 -0.929 -3.212 1.00 88.50 95 GLY A C 1
ATOM 751 O O . GLY A 1 95 ? -9.692 -2.102 -3.058 1.00 88.50 95 GLY A O 1
ATOM 752 N N . HIS A 1 96 ? -9.107 0.056 -3.183 1.00 87.44 96 HIS A N 1
ATOM 753 C CA . HIS A 1 96 ? -7.656 -0.194 -3.119 1.00 87.44 96 HIS A CA 1
ATOM 754 C C . HIS A 1 96 ? -7.023 0.121 -1.758 1.00 87.44 96 HIS A C 1
ATOM 756 O O . HIS A 1 96 ? -5.913 -0.321 -1.486 1.00 87.44 96 HIS A O 1
ATOM 762 N N . ASP A 1 97 ? -7.713 0.868 -0.897 1.00 86.00 97 ASP A N 1
ATOM 763 C CA . ASP A 1 97 ? -7.199 1.305 0.397 1.00 86.00 97 ASP A CA 1
ATOM 764 C C . ASP A 1 97 ? -8.264 1.256 1.501 1.00 86.00 97 ASP A C 1
ATOM 766 O O . ASP A 1 97 ? -9.471 1.252 1.252 1.00 86.00 97 ASP A O 1
ATOM 770 N N . VAL A 1 98 ? -7.806 1.228 2.754 1.00 85.19 98 VAL A N 1
ATOM 771 C CA . VAL A 1 98 ? -8.657 1.423 3.932 1.00 85.19 98 VAL A CA 1
ATOM 772 C C . VAL A 1 98 ? -8.301 2.754 4.553 1.00 85.19 98 VAL A C 1
ATOM 774 O O . VAL A 1 98 ? -7.151 2.993 4.904 1.00 85.19 98 VAL A O 1
ATOM 777 N N . GLY A 1 99 ? -9.301 3.614 4.709 1.00 85.00 99 GLY A N 1
ATOM 778 C CA . GLY A 1 99 ? -9.182 4.772 5.582 1.00 85.00 99 GLY A CA 1
ATOM 779 C C . GLY A 1 99 ? -9.865 4.477 6.906 1.00 85.00 99 GLY A C 1
ATOM 780 O O . GLY A 1 99 ? -11.032 4.087 6.901 1.00 85.00 99 GLY A O 1
ATOM 781 N N . GLU A 1 100 ? -9.197 4.733 8.025 1.00 84.19 100 GLU A N 1
ATOM 782 C CA . GLU A 1 100 ? -9.833 4.806 9.339 1.00 84.19 100 GLU A CA 1
ATOM 783 C C . GLU A 1 100 ? -9.617 6.177 9.985 1.00 84.19 100 GLU A C 1
ATOM 785 O O . GLU A 1 100 ? -8.586 6.820 9.798 1.00 84.19 100 GLU A O 1
ATOM 790 N N . ALA A 1 101 ? -10.592 6.632 10.770 1.00 88.00 101 ALA A N 1
ATOM 791 C CA . ALA A 1 101 ? -10.436 7.806 11.619 1.00 88.00 101 ALA A CA 1
ATOM 792 C C . ALA A 1 101 ? -10.544 7.412 13.088 1.00 88.00 101 ALA A C 1
ATOM 794 O O . ALA A 1 101 ? -11.522 6.785 13.506 1.00 88.00 101 ALA A O 1
ATOM 795 N N . LEU A 1 102 ? -9.552 7.834 13.868 1.00 87.50 102 LEU A N 1
ATOM 796 C CA . LEU A 1 102 ? -9.539 7.690 15.313 1.00 87.50 102 LEU A CA 1
ATOM 797 C C . LEU A 1 102 ? -10.165 8.923 15.966 1.00 87.50 102 LEU A C 1
ATOM 799 O O . LEU A 1 102 ? -9.789 10.053 15.656 1.00 87.50 102 LEU A O 1
ATOM 803 N N . ARG A 1 103 ? -11.088 8.717 16.905 1.00 86.69 103 ARG A N 1
ATOM 804 C CA . ARG A 1 103 ? -11.620 9.781 17.766 1.00 86.69 103 ARG A CA 1
ATOM 805 C C . ARG A 1 103 ? -11.551 9.362 19.229 1.00 86.69 103 ARG A C 1
ATOM 807 O O . ARG A 1 103 ? -11.855 8.218 19.561 1.00 86.69 103 ARG A O 1
ATOM 814 N N . GLY A 1 104 ? -11.176 10.285 20.111 1.00 80.69 104 GLY A N 1
ATOM 815 C CA . GLY A 1 104 ? -11.369 10.103 21.549 1.00 80.69 104 GLY A CA 1
ATOM 816 C C . GLY A 1 104 ? -12.848 10.257 21.903 1.00 80.69 104 GLY A C 1
ATOM 817 O O . GLY A 1 104 ? -13.543 11.075 21.297 1.00 80.69 104 GLY A O 1
ATOM 818 N N . ARG A 1 105 ? -13.350 9.491 22.875 1.00 73.50 105 ARG A N 1
ATOM 819 C CA . ARG A 1 105 ? -14.637 9.811 23.500 1.00 73.50 105 ARG A CA 1
ATOM 820 C C . ARG A 1 105 ? -14.481 11.107 24.293 1.00 73.50 105 ARG A C 1
ATOM 822 O O . ARG A 1 105 ? -13.824 11.128 25.327 1.00 73.50 105 ARG A O 1
ATOM 829 N N . SER A 1 106 ? -15.060 12.196 23.803 1.00 59.16 106 SER A N 1
ATOM 830 C CA . SER A 1 106 ? -15.259 13.403 24.603 1.00 59.16 106 SER A CA 1
ATOM 831 C C . SER A 1 106 ? -16.403 13.152 25.588 1.00 59.16 106 SER A C 1
ATOM 833 O O . SER A 1 106 ? -17.557 13.116 25.166 1.00 59.16 106 SER A O 1
ATOM 835 N N . GLY A 1 107 ? -16.066 12.969 26.870 1.00 59.03 107 GLY A N 1
ATOM 836 C CA . GLY A 1 107 ? -17.012 12.979 27.993 1.00 59.03 107 GLY A CA 1
ATOM 837 C C . GLY A 1 107 ? -16.956 11.745 28.895 1.00 59.03 107 GLY A C 1
ATOM 838 O O . GLY A 1 107 ? -17.748 10.831 28.714 1.00 59.03 107 GLY A O 1
ATOM 839 N N . GLU A 1 108 ? -16.029 11.755 29.853 1.00 46.97 108 GLU A N 1
ATOM 840 C CA . GLU A 1 108 ? -16.173 11.221 31.221 1.00 46.97 108 GLU A CA 1
ATOM 841 C C . GLU A 1 108 ? -15.014 11.828 32.042 1.00 46.97 108 GLU A C 1
ATOM 843 O O . GLU A 1 108 ? -13.928 11.262 32.163 1.00 46.97 108 GLU A O 1
ATOM 848 N N . GLN A 1 109 ? -15.224 13.073 32.482 1.00 39.78 109 GLN A N 1
ATOM 849 C CA . GLN A 1 109 ? -14.627 13.671 33.679 1.00 39.78 109 GLN A CA 1
ATOM 850 C C . GLN A 1 109 ? -15.788 14.132 34.553 1.00 39.78 109 GLN A C 1
ATOM 852 O O . GLN A 1 109 ? -16.763 14.654 33.959 1.00 39.78 109 GLN A O 1
#

Radius of gyration: 20.1 Å; chains: 1; bounding box: 47×31×55 Å